Protein AF-A0A2V5TBJ3-F1 (afdb_monomer)

Solvent-accessible surface area (backbone atoms only — not comparable to full-atom values): 6016 Å² total; per-residue (Å²): 120,90,56,42,29,73,66,48,46,50,34,53,51,53,40,54,52,44,21,66,72,71,74,46,78,60,63,70,84,54,42,82,90,72,77,34,85,76,81,64,83,74,40,78,76,45,76,42,75,40,88,97,36,97,44,33,31,41,39,33,33,35,48,98,51,83,45,61,38,37,38,31,46,41,84,45,1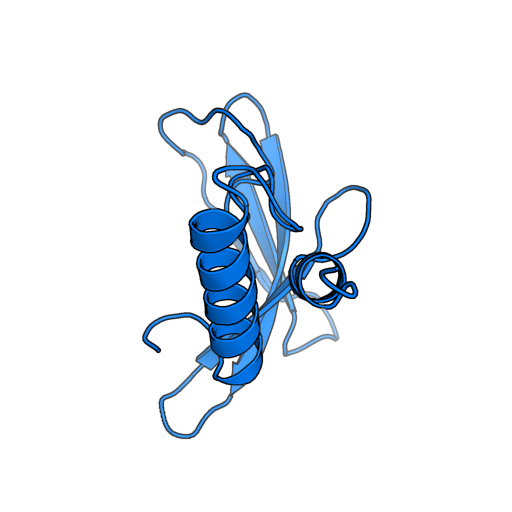02,88,45,71,17,40,55,35,37,38,51,85,66,81,68,29,54,50,57,41,49,64,53,88,80,132

Structure (mmCIF, N/CA/C/O backbone):
data_AF-A0A2V5TBJ3-F1
#
_entry.id   AF-A0A2V5TBJ3-F1
#
loop_
_atom_site.group_PDB
_atom_site.id
_atom_site.type_symbol
_atom_site.label_atom_id
_atom_site.label_alt_id
_atom_site.label_comp_id
_atom_site.label_asym_id
_atom_site.label_entity_id
_atom_site.label_seq_id
_atom_site.pdbx_PDB_ins_code
_atom_site.Cartn_x
_atom_site.Cartn_y
_atom_site.Cartn_z
_atom_site.occupancy
_atom_site.B_iso_or_equiv
_atom_site.auth_seq_id
_atom_site.auth_comp_id
_atom_site.auth_asym_id
_atom_site.auth_atom_id
_atom_site.pdbx_PDB_model_num
ATOM 1 N N . SER A 1 1 ? 7.008 2.535 13.658 1.00 75.69 1 SER A N 1
ATOM 2 C CA . SER A 1 1 ? 6.566 2.795 12.277 1.00 75.69 1 SER A CA 1
ATOM 3 C C . SER A 1 1 ? 5.593 3.966 12.249 1.00 75.69 1 SER A C 1
ATOM 5 O O . SER A 1 1 ? 4.718 4.043 13.116 1.00 75.69 1 SER A O 1
ATOM 7 N N . LYS A 1 2 ? 5.797 4.919 11.327 1.00 90.12 2 LYS A N 1
ATOM 8 C CA . LYS A 1 2 ? 5.034 6.180 11.264 1.00 90.12 2 LYS A CA 1
ATOM 9 C C . LYS A 1 2 ? 3.699 6.029 10.529 1.00 90.12 2 LYS A C 1
ATOM 11 O O . LYS A 1 2 ? 2.719 6.610 10.977 1.00 90.12 2 LYS A O 1
ATOM 16 N N . TYR A 1 3 ? 3.664 5.231 9.460 1.00 95.62 3 TYR A N 1
ATOM 17 C CA . TYR A 1 3 ? 2.499 5.126 8.571 1.00 95.62 3 TYR A CA 1
ATOM 18 C C . TYR A 1 3 ? 1.969 3.699 8.409 1.00 95.62 3 TYR A C 1
ATOM 20 O O . TYR A 1 3 ? 0.758 3.524 8.338 1.00 95.62 3 TYR A O 1
ATOM 28 N N . PHE A 1 4 ? 2.837 2.687 8.441 1.00 97.81 4 PHE A N 1
ATOM 29 C CA . PHE A 1 4 ? 2.449 1.278 8.334 1.00 97.81 4 PHE A CA 1
ATOM 30 C C . PHE A 1 4 ? 2.328 0.619 9.707 1.00 97.81 4 PHE A C 1
ATOM 32 O O . PHE A 1 4 ? 2.942 1.068 10.684 1.00 97.81 4 PHE A O 1
ATOM 39 N N . ASP A 1 5 ? 1.525 -0.435 9.804 1.00 97.88 5 ASP A N 1
ATOM 40 C CA . ASP A 1 5 ? 1.419 -1.208 11.036 1.00 97.88 5 ASP A CA 1
ATOM 41 C C . ASP A 1 5 ? 2.692 -2.038 11.276 1.00 97.88 5 ASP A C 1
ATOM 43 O O . ASP A 1 5 ? 3.626 -2.041 10.468 1.00 97.88 5 ASP A O 1
ATOM 47 N N . LYS A 1 6 ? 2.783 -2.694 12.436 1.00 97.06 6 LYS A N 1
ATOM 48 C CA . LYS A 1 6 ? 3.993 -3.445 12.796 1.00 97.06 6 LYS A CA 1
ATOM 49 C C . LYS A 1 6 ? 4.239 -4.639 11.874 1.00 97.06 6 LYS A C 1
ATOM 51 O O . LYS A 1 6 ? 5.396 -4.924 11.586 1.00 97.06 6 LYS A O 1
ATOM 56 N N . GLU A 1 7 ? 3.182 -5.317 11.448 1.00 97.25 7 GLU A N 1
ATOM 57 C CA . GLU A 1 7 ? 3.274 -6.539 10.654 1.00 97.25 7 GLU A CA 1
ATOM 58 C C . GLU A 1 7 ? 3.730 -6.218 9.232 1.00 97.25 7 GLU A C 1
ATOM 60 O O . GLU A 1 7 ? 4.745 -6.739 8.778 1.00 97.25 7 GLU A O 1
ATOM 65 N N . LEU A 1 8 ? 3.070 -5.265 8.575 1.00 98.06 8 LEU A N 1
ATOM 66 C CA . LEU A 1 8 ? 3.445 -4.808 7.245 1.00 98.06 8 LEU A CA 1
ATOM 67 C C . LEU A 1 8 ? 4.841 -4.167 7.241 1.00 98.06 8 LEU A C 1
ATOM 69 O O . LEU A 1 8 ? 5.622 -4.385 6.320 1.00 98.06 8 LEU A O 1
ATOM 73 N N . THR A 1 9 ? 5.213 -3.445 8.306 1.00 97.69 9 THR A N 1
ATOM 74 C CA . THR A 1 9 ? 6.591 -2.939 8.462 1.00 97.69 9 THR A CA 1
ATOM 75 C C . THR A 1 9 ? 7.612 -4.079 8.530 1.00 97.69 9 THR A C 1
ATOM 77 O O . THR A 1 9 ? 8.676 -3.971 7.928 1.00 97.69 9 THR A O 1
ATOM 80 N N . ALA A 1 10 ? 7.321 -5.162 9.256 1.00 97.75 10 ALA A N 1
ATOM 81 C CA . ALA A 1 10 ? 8.227 -6.307 9.344 1.00 97.75 10 ALA A CA 1
ATOM 82 C C . ALA A 1 10 ? 8.392 -7.006 7.986 1.00 97.75 10 ALA A C 1
ATOM 84 O O . ALA A 1 10 ? 9.502 -7.398 7.633 1.00 97.75 10 ALA A O 1
ATOM 85 N N . LEU A 1 11 ? 7.315 -7.094 7.203 1.00 98.06 11 LEU A N 1
ATOM 86 C CA . LEU A 1 11 ? 7.344 -7.631 5.845 1.00 98.06 11 LEU A CA 1
ATOM 87 C C . LEU A 1 11 ? 8.222 -6.789 4.902 1.00 98.06 11 LEU A C 1
ATOM 89 O O . LEU A 1 11 ? 9.066 -7.348 4.207 1.00 98.06 11 LEU A O 1
ATOM 93 N N . PHE A 1 12 ? 8.115 -5.455 4.947 1.00 97.50 12 PHE A N 1
ATOM 94 C CA . PHE A 1 12 ? 9.027 -4.567 4.211 1.00 97.50 12 PHE A CA 1
ATOM 95 C C . PHE A 1 12 ? 10.497 -4.775 4.592 1.00 97.50 12 PHE A C 1
ATOM 97 O O . PHE A 1 12 ? 11.368 -4.785 3.727 1.00 97.50 12 PHE A O 1
ATOM 104 N N . LEU A 1 13 ? 10.788 -4.924 5.888 1.00 97.12 13 LEU A N 1
ATOM 105 C CA . LEU A 1 13 ? 12.158 -5.145 6.356 1.00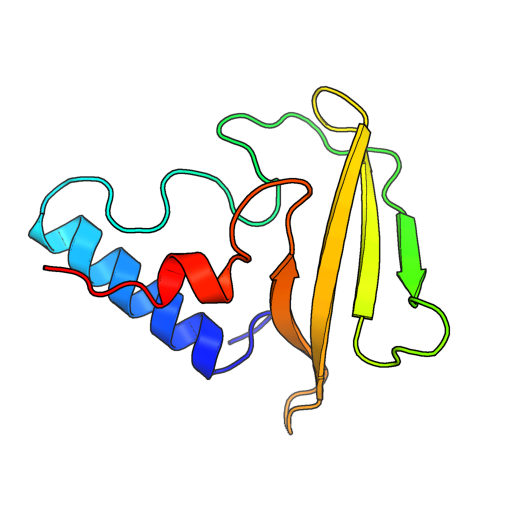 97.12 13 LEU A CA 1
ATOM 106 C C . LEU A 1 13 ? 12.710 -6.487 5.865 1.00 97.12 13 LEU A C 1
ATOM 108 O O . LEU A 1 13 ? 13.849 -6.530 5.411 1.00 97.12 13 LEU A O 1
ATOM 112 N N . LYS A 1 14 ? 11.893 -7.546 5.895 1.00 97.31 14 LYS A N 1
ATOM 113 C CA . LYS A 1 14 ? 12.257 -8.869 5.376 1.00 97.31 14 LYS A CA 1
ATOM 114 C C . LYS A 1 14 ? 12.574 -8.822 3.876 1.00 97.31 14 LYS A C 1
ATOM 116 O O . LYS A 1 14 ? 13.578 -9.388 3.449 1.00 97.31 14 LYS A O 1
ATOM 121 N N . ASP A 1 15 ? 11.748 -8.136 3.087 1.00 97.69 15 ASP A N 1
ATOM 122 C CA . ASP A 1 15 ? 11.991 -7.960 1.651 1.00 97.69 15 ASP A CA 1
ATOM 123 C C . ASP A 1 15 ? 13.280 -7.164 1.389 1.0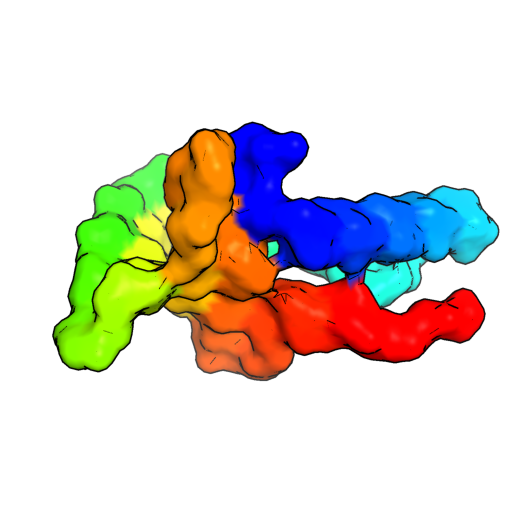0 97.69 15 ASP A C 1
ATOM 125 O O . ASP A 1 15 ? 14.140 -7.603 0.630 1.00 97.69 15 ASP A O 1
ATOM 129 N N . ALA A 1 16 ? 13.503 -6.065 2.115 1.00 96.31 16 ALA A N 1
ATOM 130 C CA . ALA A 1 16 ? 14.727 -5.270 1.997 1.00 96.31 16 ALA A CA 1
ATOM 131 C C . ALA A 1 16 ? 16.000 -6.037 2.413 1.00 96.31 16 ALA A C 1
ATOM 133 O O . ALA A 1 16 ? 17.075 -5.823 1.848 1.00 96.31 16 ALA A O 1
ATOM 134 N N . GLU A 1 17 ? 15.918 -6.917 3.414 1.00 97.06 17 GLU A N 1
ATOM 135 C CA . GLU A 1 17 ? 17.018 -7.811 3.798 1.00 97.06 17 GLU A CA 1
ATOM 136 C C . GLU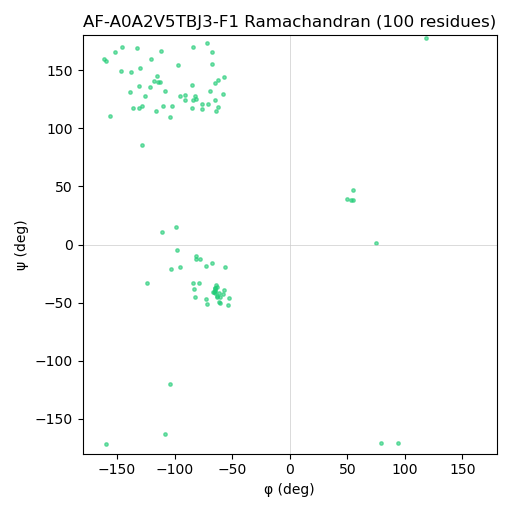 A 1 17 ? 17.338 -8.820 2.694 1.00 97.06 17 GLU A C 1
ATOM 138 O O . GLU A 1 17 ? 18.512 -9.042 2.391 1.00 97.06 17 GLU A O 1
ATOM 143 N N . CYS A 1 18 ? 16.309 -9.373 2.050 1.00 97.00 18 CYS A N 1
ATOM 144 C CA . CYS A 1 18 ? 16.471 -10.214 0.872 1.00 97.00 18 CYS A CA 1
ATOM 145 C C . CYS A 1 18 ? 17.151 -9.459 -0.271 1.00 97.00 18 CYS A C 1
ATOM 147 O O . CYS A 1 18 ? 18.172 -9.920 -0.774 1.00 97.00 18 CYS A O 1
ATOM 149 N N . GLN A 1 19 ? 16.666 -8.264 -0.619 1.00 96.06 19 GLN A N 1
ATOM 150 C CA . GLN A 1 19 ? 17.220 -7.473 -1.722 1.00 96.06 19 GLN A CA 1
ATOM 151 C C . GLN A 1 19 ? 18.718 -7.197 -1.526 1.00 96.06 19 GLN A C 1
ATOM 153 O O . GLN A 1 19 ? 19.510 -7.284 -2.464 1.00 96.06 19 GLN A O 1
ATOM 158 N N . LYS A 1 20 ? 19.137 -6.928 -0.280 1.00 95.94 20 LYS A N 1
ATOM 159 C CA . LYS A 1 20 ? 20.555 -6.759 0.076 1.00 95.94 20 LYS A CA 1
ATOM 160 C C . LY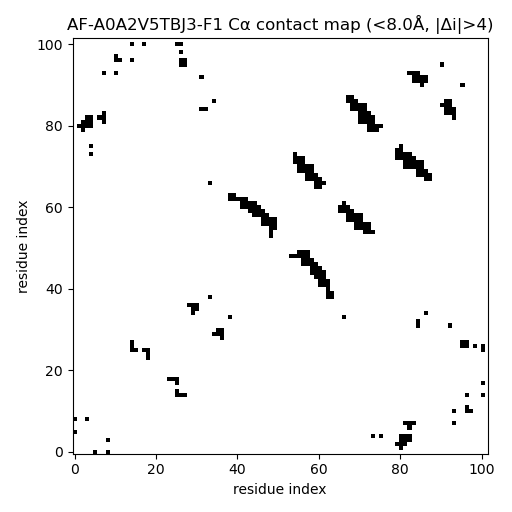S A 1 20 ? 21.375 -8.036 -0.101 1.00 95.94 20 LYS A C 1
ATOM 162 O O . LYS A 1 20 ? 22.531 -7.946 -0.509 1.00 95.94 20 LYS A O 1
ATOM 167 N N . ARG A 1 21 ? 20.815 -9.197 0.247 1.00 96.00 21 ARG A N 1
ATOM 168 C CA . ARG A 1 21 ? 21.492 -10.498 0.154 1.00 96.00 21 ARG A CA 1
ATOM 169 C C . ARG A 1 21 ? 21.626 -10.959 -1.295 1.00 96.00 21 ARG A C 1
ATOM 171 O O . ARG A 1 21 ? 22.718 -11.348 -1.697 1.00 96.00 21 ARG A O 1
ATOM 178 N N . GLU A 1 22 ? 20.542 -10.876 -2.059 1.00 94.81 22 GLU A N 1
ATOM 179 C CA . GLU A 1 22 ? 20.475 -11.333 -3.452 1.00 94.81 22 GLU A CA 1
ATOM 180 C C . GLU A 1 22 ? 21.056 -10.315 -4.446 1.00 94.81 22 GLU A C 1
ATOM 182 O O . GLU A 1 22 ? 21.283 -10.647 -5.605 1.00 94.81 22 GLU A O 1
ATOM 187 N N . GLN A 1 23 ? 21.303 -9.073 -4.006 1.00 93.12 23 GLN A N 1
ATOM 188 C CA . GLN A 1 23 ? 21.698 -7.948 -4.868 1.00 93.12 23 GLN A CA 1
ATOM 189 C C . GLN A 1 23 ? 20.720 -7.745 -6.038 1.00 93.12 23 GLN A C 1
ATOM 191 O O . GLN A 1 23 ? 21.114 -7.444 -7.165 1.00 93.12 23 GLN A O 1
ATOM 196 N N . GLY A 1 24 ? 19.430 -7.924 -5.760 1.00 91.69 24 GLY A N 1
ATOM 197 C CA . GLY A 1 24 ? 18.373 -7.930 -6.758 1.00 91.69 24 GLY A CA 1
ATOM 198 C C . GLY A 1 24 ? 17.008 -7.649 -6.150 1.00 91.69 24 GLY A C 1
ATOM 199 O O . GLY A 1 24 ? 16.887 -7.279 -4.984 1.00 91.69 24 GLY A O 1
ATOM 200 N N . VAL A 1 25 ? 15.980 -7.809 -6.973 1.00 92.69 25 VAL A N 1
ATOM 201 C CA . VAL A 1 25 ? 14.589 -7.618 -6.571 1.00 92.69 25 VAL A CA 1
ATOM 202 C C . VAL A 1 25 ? 14.055 -8.904 -5.944 1.00 92.69 25 VAL A C 1
ATOM 204 O O . VAL A 1 25 ? 14.319 -9.991 -6.456 1.00 92.69 25 VAL A O 1
ATOM 207 N N . CYS A 1 26 ? 13.317 -8.770 -4.841 1.00 95.62 26 CYS A N 1
ATOM 208 C CA . CYS A 1 26 ? 12.664 -9.889 -4.164 1.00 95.62 26 CYS A CA 1
ATOM 209 C C . CYS A 1 26 ? 11.161 -9.890 -4.469 1.00 95.62 26 CYS A C 1
ATOM 211 O O . CYS A 1 26 ? 10.788 -9.995 -5.634 1.00 95.62 26 CYS A O 1
ATOM 213 N N . ASN A 1 27 ? 10.291 -9.788 -3.465 1.00 96.81 27 ASN A N 1
ATOM 214 C CA . ASN A 1 27 ? 8.848 -9.866 -3.679 1.00 96.81 27 ASN A CA 1
ATOM 215 C C . ASN A 1 27 ? 8.260 -8.555 -4.204 1.00 96.81 27 ASN A C 1
ATOM 217 O O . ASN A 1 27 ? 7.270 -8.591 -4.929 1.00 96.81 27 ASN A O 1
ATOM 221 N N . LEU A 1 28 ? 8.822 -7.411 -3.806 1.00 96.31 28 LEU A N 1
ATOM 222 C CA . LEU A 1 28 ? 8.317 -6.102 -4.204 1.00 96.31 28 LEU A CA 1
ATOM 223 C C . LEU A 1 28 ? 9.213 -5.477 -5.275 1.00 96.31 28 LEU A C 1
ATOM 225 O O . LEU A 1 28 ? 10.336 -5.058 -4.990 1.00 96.31 28 LEU A O 1
ATOM 229 N N . ASP A 1 29 ? 8.693 -5.402 -6.498 1.00 95.25 29 ASP A N 1
ATOM 230 C CA . ASP A 1 29 ? 9.397 -4.904 -7.680 1.00 95.25 29 ASP A CA 1
ATOM 231 C C . ASP A 1 29 ? 8.863 -3.569 -8.216 1.00 95.25 29 ASP A C 1
ATOM 233 O O . ASP A 1 29 ? 9.283 -3.165 -9.291 1.00 95.25 29 ASP A O 1
ATOM 237 N N . PHE A 1 30 ? 7.985 -2.881 -7.478 1.00 95.81 30 PHE A N 1
ATOM 238 C CA . PHE A 1 30 ? 7.361 -1.597 -7.837 1.00 95.81 30 PHE A CA 1
ATOM 239 C C . PHE A 1 30 ? 7.140 -0.704 -6.600 1.00 95.81 30 PHE A C 1
ATOM 241 O O . PHE A 1 30 ? 7.279 -1.162 -5.462 1.00 95.81 30 PHE A O 1
ATOM 248 N N . ASP A 1 31 ? 6.765 0.570 -6.789 1.00 96.62 31 ASP A N 1
ATOM 249 C CA . ASP A 1 31 ? 6.367 1.439 -5.674 1.00 96.62 31 ASP A CA 1
ATOM 250 C C . ASP A 1 31 ? 4.944 1.090 -5.194 1.00 96.62 31 ASP A C 1
ATOM 252 O O . ASP A 1 31 ? 3.963 1.280 -5.924 1.00 96.62 31 ASP A O 1
ATOM 256 N N . PRO A 1 32 ? 4.787 0.638 -3.940 1.00 96.62 32 PRO A N 1
ATOM 257 C CA . PRO A 1 32 ? 3.529 0.089 -3.460 1.00 96.62 32 PRO A CA 1
ATOM 258 C C . PRO A 1 32 ? 2.474 1.147 -3.124 1.00 96.62 32 PRO A C 1
ATOM 260 O O . PRO A 1 32 ? 1.321 0.792 -2.876 1.00 96.62 32 PRO A O 1
ATOM 263 N N . ILE A 1 33 ? 2.846 2.428 -3.052 1.00 96.44 33 ILE A N 1
ATOM 264 C CA . ILE A 1 33 ? 1.914 3.542 -2.844 1.00 96.44 33 ILE A CA 1
ATOM 265 C C . ILE A 1 33 ? 1.309 3.977 -4.177 1.00 96.44 33 ILE A C 1
ATOM 267 O O . ILE A 1 33 ? 0.155 4.402 -4.210 1.00 96.44 33 ILE A O 1
ATOM 271 N N . TYR A 1 34 ? 2.079 3.869 -5.259 1.00 96.75 34 TYR A N 1
ATOM 272 C CA . TYR A 1 34 ? 1.649 4.260 -6.596 1.00 96.75 34 TYR A CA 1
ATOM 273 C C . TYR A 1 34 ? 1.086 3.119 -7.442 1.00 96.75 34 TYR A C 1
ATOM 275 O O . TYR A 1 34 ? 0.358 3.417 -8.391 1.00 96.75 34 TYR A O 1
ATOM 283 N N . ASP A 1 35 ? 1.385 1.861 -7.095 1.00 96.69 35 ASP A N 1
ATOM 284 C CA . ASP A 1 35 ? 1.107 0.694 -7.947 1.00 96.69 35 ASP A CA 1
ATOM 285 C C . ASP A 1 35 ? 1.746 0.874 -9.339 1.00 96.69 35 ASP A C 1
ATOM 287 O O . ASP A 1 35 ? 1.094 0.798 -10.388 1.00 96.69 35 ASP A O 1
ATOM 291 N N . ALA A 1 36 ? 3.021 1.289 -9.333 1.00 96.31 36 ALA A N 1
ATOM 292 C CA . ALA A 1 36 ? 3.755 1.687 -10.530 1.00 96.31 36 ALA A CA 1
ATOM 293 C C . ALA A 1 36 ? 5.281 1.642 -10.341 1.00 96.31 36 ALA A C 1
ATOM 295 O O . ALA A 1 36 ? 5.782 1.760 -9.224 1.00 96.31 36 ALA A O 1
ATOM 296 N N . GLN A 1 37 ? 6.005 1.533 -11.461 1.00 95.50 37 GLN A N 1
ATOM 297 C CA . GLN A 1 37 ? 7.467 1.677 -11.517 1.00 95.50 37 GLN A CA 1
ATOM 298 C C . GLN A 1 37 ? 7.906 3.143 -11.579 1.00 95.50 37 GLN A C 1
ATOM 300 O O . GLN A 1 37 ? 8.792 3.569 -10.846 1.00 95.50 37 GLN A O 1
ATOM 305 N N . ASP A 1 38 ? 7.238 3.918 -12.433 1.00 95.69 38 ASP A N 1
ATOM 306 C CA . ASP A 1 38 ? 7.499 5.337 -12.642 1.00 95.69 38 ASP A CA 1
ATOM 307 C C . ASP A 1 38 ? 6.290 6.160 -12.204 1.00 95.69 38 ASP A C 1
ATOM 309 O O . ASP A 1 38 ? 5.137 5.754 -12.380 1.00 95.69 38 ASP A O 1
ATOM 313 N N . PHE A 1 39 ? 6.551 7.344 -11.653 1.00 96.06 39 PHE A N 1
ATOM 314 C CA . PHE A 1 39 ? 5.512 8.269 -11.224 1.00 96.06 39 PHE A CA 1
ATOM 315 C C . PHE A 1 39 ? 5.935 9.725 -11.418 1.00 96.06 39 PHE A C 1
ATOM 317 O O . PHE A 1 39 ? 7.103 10.093 -11.303 1.00 96.06 39 PHE A O 1
ATOM 324 N N . GLU A 1 40 ? 4.949 10.579 -11.678 1.00 95.88 40 GLU A N 1
ATOM 325 C CA . GLU A 1 40 ? 5.130 12.024 -11.824 1.00 95.88 40 GLU A CA 1
ATOM 326 C C . GLU A 1 40 ? 4.552 12.794 -10.625 1.00 95.88 40 GLU A C 1
ATOM 328 O O . GLU A 1 40 ? 4.282 12.243 -9.556 1.00 95.88 40 GLU A O 1
ATOM 333 N N . LYS A 1 41 ? 4.342 14.104 -10.783 1.00 97.06 41 LYS A N 1
ATOM 334 C CA . LYS A 1 41 ? 3.645 14.912 -9.787 1.00 97.06 41 LYS A CA 1
ATOM 335 C C . LYS A 1 41 ? 2.194 14.447 -9.644 1.00 97.06 41 LYS A C 1
ATOM 337 O O . LYS A 1 41 ? 1.365 14.653 -10.527 1.00 97.06 41 LYS A O 1
ATOM 342 N N . THR A 1 42 ? 1.873 13.930 -8.467 1.00 97.56 42 THR A N 1
ATOM 343 C CA . THR A 1 42 ? 0.512 13.527 -8.107 1.00 97.56 42 THR A CA 1
ATOM 344 C C . THR A 1 42 ? -0.414 14.729 -7.948 1.00 97.56 42 THR A C 1
ATOM 346 O O . THR A 1 42 ? -0.093 15.700 -7.258 1.00 97.56 42 THR A O 1
ATOM 349 N N . THR A 1 43 ? -1.591 14.656 -8.567 1.00 98.38 43 THR A N 1
ATOM 350 C CA . THR A 1 43 ? -2.654 15.669 -8.462 1.00 98.38 43 THR A CA 1
ATOM 351 C C . THR A 1 43 ? -4.011 15.013 -8.198 1.00 98.38 43 THR A C 1
ATOM 353 O O . THR A 1 43 ? -4.141 13.792 -8.267 1.00 98.38 43 THR A O 1
ATOM 356 N N . ASN A 1 44 ? -5.030 15.814 -7.867 1.00 98.06 44 ASN A N 1
ATOM 357 C CA . ASN A 1 44 ? -6.416 15.356 -7.688 1.00 98.06 44 ASN A CA 1
ATOM 358 C C . ASN A 1 44 ? -6.586 14.209 -6.670 1.00 98.06 44 ASN A C 1
ATOM 360 O O . ASN A 1 44 ? -7.384 13.301 -6.894 1.00 98.06 44 ASN A O 1
ATOM 364 N N . LEU A 1 45 ? -5.830 14.235 -5.564 1.00 98.38 45 LEU A N 1
ATOM 365 C CA . LEU A 1 45 ? -5.949 13.239 -4.499 1.00 98.38 45 LEU A CA 1
ATOM 366 C C . LEU A 1 45 ? -7.321 13.332 -3.821 1.00 98.38 45 LEU A C 1
ATOM 368 O O . LEU A 1 45 ? -7.699 14.376 -3.289 1.00 98.38 45 LEU A O 1
ATOM 372 N N . GLN A 1 46 ? -8.030 12.212 -3.795 1.00 98.56 46 GLN A N 1
ATOM 373 C CA . GLN A 1 46 ? -9.302 12.027 -3.116 1.00 98.56 46 GLN A CA 1
ATOM 374 C C . GLN A 1 46 ? -9.243 10.759 -2.271 1.00 98.56 46 GLN A C 1
ATOM 376 O O . GLN A 1 46 ? -8.765 9.717 -2.718 1.00 98.56 46 GLN A O 1
ATOM 381 N N . ILE A 1 47 ? -9.752 10.849 -1.046 1.00 98.25 47 ILE A N 1
ATOM 382 C CA . ILE A 1 47 ? -9.828 9.731 -0.107 1.00 98.25 47 ILE A CA 1
ATOM 383 C C . ILE A 1 47 ? -11.283 9.608 0.330 1.00 98.25 47 ILE A C 1
ATOM 385 O O . ILE A 1 47 ? -11.902 10.591 0.736 1.00 98.25 47 ILE A O 1
ATOM 389 N N . THR A 1 48 ? -11.854 8.413 0.224 1.00 98.12 48 THR A N 1
ATOM 390 C CA . THR A 1 48 ? -13.259 8.162 0.564 1.00 98.12 48 THR A CA 1
ATOM 391 C C . THR A 1 48 ? -13.384 6.841 1.306 1.00 98.12 48 THR A C 1
ATOM 393 O O . THR A 1 48 ? -12.851 5.829 0.856 1.00 98.12 48 THR A O 1
ATOM 396 N N . ALA A 1 49 ? -14.101 6.836 2.430 1.00 97.69 49 ALA A N 1
ATOM 397 C CA . ALA A 1 49 ? -14.410 5.604 3.148 1.00 97.69 49 ALA A CA 1
ATOM 398 C C . ALA A 1 49 ? -15.257 4.666 2.273 1.00 97.69 49 ALA A C 1
ATOM 400 O O . ALA A 1 49 ? -16.150 5.112 1.546 1.00 97.69 49 ALA A O 1
ATOM 401 N N . VAL A 1 50 ? -14.993 3.365 2.343 1.00 97.62 50 VAL A N 1
ATOM 402 C CA . VAL A 1 50 ? -15.809 2.358 1.663 1.00 97.62 50 VAL A CA 1
ATOM 403 C C . VAL A 1 50 ? -17.048 2.076 2.515 1.00 97.62 50 VAL A C 1
ATOM 405 O O . VAL A 1 50 ? -16.952 1.747 3.696 1.00 97.62 50 VAL A O 1
ATOM 408 N N . ALA A 1 51 ? -18.236 2.217 1.923 1.00 96.25 51 ALA A N 1
ATOM 409 C CA . ALA A 1 51 ? -19.495 2.031 2.640 1.00 96.25 51 ALA A CA 1
ATOM 410 C C . ALA A 1 51 ? -19.582 0.627 3.266 1.00 96.25 51 ALA A C 1
ATOM 412 O O . ALA A 1 51 ? -19.340 -0.379 2.599 1.00 96.25 51 ALA A O 1
ATOM 413 N N . GLY A 1 52 ? -19.917 0.573 4.557 1.00 96.81 52 GLY A N 1
ATOM 414 C CA . GLY A 1 52 ? -20.009 -0.676 5.319 1.00 96.81 52 GLY A CA 1
ATOM 415 C C . GLY A 1 52 ? -18.667 -1.317 5.701 1.00 96.81 52 GLY A C 1
ATOM 416 O O . GLY A 1 52 ? -18.680 -2.361 6.344 1.00 96.81 52 GLY A O 1
ATOM 417 N N . GLN A 1 53 ? -17.527 -0.713 5.347 1.00 97.06 53 GLN A N 1
ATOM 418 C CA . GLN A 1 53 ? -16.185 -1.239 5.625 1.00 97.06 53 GLN A CA 1
ATOM 419 C C . GLN A 1 53 ? -15.340 -0.153 6.317 1.00 97.06 53 GLN A C 1
ATOM 421 O O . GLN A 1 53 ? -14.658 0.622 5.647 1.00 97.06 53 GLN A O 1
ATOM 426 N N . PRO A 1 54 ? -15.427 -0.036 7.658 1.00 94.19 54 PRO A N 1
ATOM 427 C CA . PRO A 1 54 ? -14.911 1.114 8.411 1.00 94.19 54 PRO A CA 1
ATOM 428 C C . PRO A 1 54 ? -13.381 1.240 8.405 1.00 94.19 54 PRO A C 1
ATOM 430 O O . PRO A 1 54 ? -12.848 2.291 8.751 1.00 94.19 54 PRO A O 1
ATOM 433 N N . ASP A 1 55 ? -12.680 0.175 8.033 1.00 97.56 55 ASP A N 1
ATOM 434 C CA . ASP A 1 55 ? -11.230 0.100 7.921 1.00 97.56 55 ASP A CA 1
ATOM 435 C C . ASP A 1 55 ? -10.722 0.289 6.484 1.00 97.56 55 ASP A C 1
ATOM 437 O O . ASP A 1 55 ? -9.510 0.360 6.285 1.00 97.56 55 ASP A O 1
ATOM 441 N N . LEU A 1 56 ? -11.607 0.400 5.486 1.00 98.31 56 LEU A N 1
ATOM 442 C CA . LEU A 1 56 ? -11.223 0.526 4.080 1.00 98.31 56 LEU A CA 1
ATOM 443 C C . LEU A 1 56 ? -11.468 1.926 3.524 1.00 98.31 56 LEU A C 1
ATOM 445 O O . LEU A 1 56 ? -12.556 2.497 3.623 1.00 98.31 56 LEU A O 1
ATOM 449 N N . PHE A 1 57 ? -10.450 2.445 2.845 1.00 98.56 57 PHE A N 1
ATOM 450 C CA . PHE A 1 57 ? -10.459 3.763 2.232 1.00 98.56 57 PHE A CA 1
ATOM 451 C C . PHE A 1 57 ? -10.045 3.651 0.771 1.00 98.56 57 PHE A C 1
ATOM 453 O O . PHE A 1 57 ? -8.933 3.238 0.449 1.00 98.56 57 PHE A O 1
ATOM 460 N N . LYS A 1 58 ? -10.942 4.051 -0.129 1.00 98.50 58 LYS A N 1
ATOM 461 C CA . LYS A 1 58 ? -10.636 4.201 -1.547 1.00 98.50 58 LYS A CA 1
ATOM 462 C C . LYS A 1 58 ? -9.831 5.482 -1.736 1.00 98.50 58 LYS A C 1
ATOM 464 O O . LYS A 1 58 ? -10.314 6.569 -1.414 1.00 98.50 58 LYS A O 1
ATOM 469 N N . VAL A 1 59 ? -8.625 5.350 -2.270 1.00 98.50 59 VAL A N 1
ATOM 470 C CA . VAL A 1 59 ? -7.711 6.451 -2.571 1.00 98.50 59 VAL A CA 1
ATOM 471 C C . VAL A 1 59 ? -7.620 6.576 -4.081 1.00 98.50 59 VAL A C 1
ATOM 473 O O . VAL A 1 59 ? -7.254 5.627 -4.765 1.00 98.50 59 VAL A O 1
ATOM 476 N N . THR A 1 60 ? -8.014 7.727 -4.616 1.00 98.38 60 THR A N 1
ATOM 477 C CA . THR A 1 60 ? -7.970 8.022 -6.052 1.00 98.38 60 THR A CA 1
ATOM 478 C C . THR A 1 60 ? -7.101 9.241 -6.294 1.00 98.38 60 THR A C 1
ATOM 480 O O . THR A 1 60 ? -7.202 10.223 -5.564 1.00 98.38 60 THR A O 1
ATOM 483 N N . PHE A 1 61 ? -6.234 9.187 -7.296 1.00 98.31 61 PHE A N 1
ATOM 484 C CA . PHE A 1 61 ? -5.343 10.288 -7.651 1.00 98.31 61 PHE A CA 1
ATOM 485 C C . PHE A 1 61 ? -4.993 10.251 -9.140 1.00 98.31 61 PHE A C 1
ATOM 487 O O . PHE A 1 61 ? -5.233 9.263 -9.831 1.00 98.31 61 PHE A O 1
ATOM 494 N N . THR A 1 62 ? -4.444 11.349 -9.653 1.00 98.38 62 THR A N 1
ATOM 495 C CA . THR A 1 62 ? -3.902 11.430 -11.013 1.00 98.38 62 THR A CA 1
ATOM 496 C C . THR A 1 62 ? -2.380 11.344 -10.964 1.00 98.38 62 THR A C 1
ATOM 498 O O . THR A 1 62 ? -1.738 12.202 -10.354 1.00 98.38 62 THR A O 1
ATOM 501 N N . ASN A 1 63 ? -1.823 10.318 -11.605 1.00 97.62 63 ASN A N 1
ATOM 502 C CA . ASN A 1 63 ? -0.398 10.113 -11.848 1.00 97.62 63 ASN A CA 1
ATOM 503 C C . ASN A 1 63 ? -0.247 9.193 -13.071 1.00 97.62 63 ASN A C 1
ATOM 505 O O . ASN A 1 63 ? -0.648 8.029 -13.006 1.00 97.62 63 ASN A O 1
ATOM 509 N N . LEU A 1 64 ? 0.239 9.735 -14.196 1.00 96.12 64 LEU A N 1
ATOM 510 C CA . LEU A 1 64 ? 0.290 9.022 -15.485 1.00 96.12 64 LEU A CA 1
ATOM 511 C C . LEU A 1 64 ? -1.060 8.363 -15.861 1.00 96.12 64 LEU A C 1
ATOM 513 O O . LEU A 1 64 ? -1.115 7.238 -16.349 1.00 96.12 64 LEU A O 1
ATOM 517 N N . GLY A 1 65 ? -2.165 9.064 -15.578 1.00 95.62 65 GLY A N 1
ATOM 518 C CA . GLY A 1 65 ? -3.535 8.541 -15.647 1.00 95.62 65 GLY A CA 1
ATOM 519 C C . GLY A 1 65 ? -4.244 8.565 -14.290 1.00 95.62 65 GLY A C 1
ATOM 520 O O . GLY A 1 65 ? -3.680 8.993 -13.283 1.00 95.62 65 GLY A O 1
ATOM 521 N N . THR A 1 66 ? -5.510 8.147 -14.254 1.00 96.88 66 THR A N 1
ATOM 522 C CA . THR A 1 66 ? -6.256 8.003 -12.995 1.00 96.88 66 THR A CA 1
ATOM 523 C C . THR A 1 66 ? -5.916 6.669 -12.343 1.00 96.88 66 THR A C 1
ATOM 525 O O . THR A 1 66 ? -6.043 5.619 -12.966 1.00 96.88 66 THR A O 1
ATOM 528 N N . ARG A 1 67 ? -5.520 6.717 -11.072 1.00 96.56 67 ARG A N 1
ATOM 529 C CA . ARG A 1 67 ? -5.219 5.554 -10.238 1.00 96.56 67 ARG A CA 1
ATOM 530 C C . ARG A 1 67 ? -6.222 5.474 -9.102 1.00 96.56 67 ARG A C 1
ATOM 532 O O . ARG A 1 67 ? -6.562 6.498 -8.510 1.00 96.56 67 ARG A O 1
ATOM 539 N N . THR A 1 68 ? -6.665 4.263 -8.782 1.00 98.00 68 THR A N 1
ATOM 540 C CA . THR A 1 68 ? -7.555 3.991 -7.653 1.00 98.00 68 THR A CA 1
ATOM 541 C C . THR A 1 68 ? -7.067 2.756 -6.915 1.00 98.00 68 THR A C 1
ATOM 543 O O . THR A 1 68 ? -7.081 1.667 -7.475 1.00 98.00 68 THR A O 1
ATOM 546 N N . LEU A 1 69 ? -6.688 2.932 -5.653 1.00 98.31 69 LEU A N 1
ATOM 547 C CA . LEU A 1 69 ? -6.245 1.868 -4.752 1.00 98.31 69 LEU A CA 1
ATOM 548 C C . LEU A 1 69 ? -7.166 1.819 -3.527 1.00 98.31 69 LEU A C 1
ATOM 550 O O . LEU A 1 69 ? -7.835 2.808 -3.203 1.00 98.31 69 LEU A O 1
ATOM 554 N N . VAL A 1 70 ? -7.193 0.696 -2.811 1.00 98.69 70 VAL A N 1
ATOM 555 C CA . VAL A 1 70 ? -7.936 0.578 -1.546 1.00 98.69 70 VAL A CA 1
ATOM 556 C C . VAL A 1 70 ? -6.968 0.329 -0.399 1.00 98.69 70 VAL A C 1
ATOM 558 O O . VAL A 1 70 ? -6.336 -0.717 -0.317 1.00 98.69 70 VAL A O 1
ATOM 561 N N . TYR A 1 71 ? -6.881 1.289 0.514 1.00 98.75 71 TYR A N 1
ATOM 562 C CA . TYR A 1 71 ? -6.035 1.213 1.697 1.00 98.75 71 TYR A CA 1
ATOM 563 C C . TYR A 1 71 ? -6.833 0.619 2.849 1.00 98.75 71 TYR A C 1
ATOM 565 O O . TYR A 1 71 ? -7.916 1.114 3.175 1.00 98.75 71 TYR A O 1
ATOM 573 N N . LYS A 1 72 ? -6.277 -0.412 3.485 1.00 98.69 72 LYS A N 1
ATOM 574 C CA . LYS A 1 72 ? -6.785 -0.963 4.738 1.00 98.69 72 LYS A CA 1
ATOM 575 C C . LYS A 1 72 ? -6.033 -0.344 5.903 1.00 98.69 72 LYS A C 1
ATOM 577 O O . LYS A 1 72 ? -4.800 -0.331 5.926 1.00 98.69 72 LYS A O 1
ATOM 582 N N . LEU A 1 73 ? -6.773 0.190 6.864 1.00 98.38 73 LEU A N 1
ATOM 583 C CA . LEU A 1 73 ? -6.236 0.852 8.041 1.00 98.38 73 LEU A CA 1
ATOM 584 C C . LEU A 1 73 ? -6.559 0.033 9.290 1.00 98.38 73 LEU A C 1
ATOM 586 O O . LEU A 1 73 ? -7.664 -0.459 9.467 1.00 98.38 73 LEU A O 1
ATOM 590 N N . THR A 1 74 ? -5.608 -0.067 10.208 1.00 97.81 74 THR A N 1
ATOM 591 C CA . THR A 1 74 ? -5.812 -0.662 11.529 1.00 97.81 74 THR A CA 1
ATOM 592 C C . THR A 1 74 ? -5.571 0.371 12.618 1.00 97.81 74 THR A C 1
ATOM 594 O O . THR A 1 74 ? -4.671 1.213 12.511 1.00 97.81 74 THR A O 1
ATOM 597 N N . ASN A 1 75 ? -6.392 0.337 13.667 1.00 96.19 75 ASN A N 1
ATOM 598 C CA . ASN A 1 75 ? -6.226 1.219 14.811 1.00 96.19 75 ASN A CA 1
ATOM 599 C C . ASN A 1 75 ? -5.220 0.597 15.784 1.00 96.19 75 ASN A C 1
ATOM 601 O O . ASN A 1 75 ? -5.442 -0.485 16.324 1.00 96.19 75 ASN A O 1
ATOM 605 N N . THR A 1 76 ? -4.102 1.281 16.002 1.00 94.75 76 THR A N 1
ATOM 606 C CA . THR A 1 76 ? -3.043 0.841 16.915 1.00 94.75 76 THR A CA 1
ATOM 607 C C . THR A 1 76 ? -2.975 1.771 18.130 1.00 94.75 76 THR A C 1
ATOM 609 O O . THR A 1 76 ? -3.473 2.895 18.062 1.00 94.75 76 THR A O 1
ATOM 612 N N . PRO A 1 77 ? -2.273 1.401 19.219 1.00 93.94 77 PRO A N 1
ATOM 613 C CA . PRO A 1 77 ? -2.026 2.324 20.333 1.00 93.94 77 PRO A CA 1
ATOM 614 C C . PRO A 1 77 ? -1.331 3.636 19.927 1.00 93.94 77 PRO A C 1
ATOM 616 O O . PRO A 1 77 ? -1.378 4.616 20.659 1.00 93.94 77 PRO A O 1
ATOM 619 N N . SER A 1 78 ? -0.678 3.671 18.760 1.00 91.00 78 SER A N 1
ATOM 620 C CA . SER A 1 78 ? -0.032 4.864 18.199 1.00 91.00 78 SER A CA 1
ATOM 621 C C . SER A 1 78 ? -0.888 5.572 17.135 1.00 91.00 78 SER A C 1
ATOM 623 O O . SER A 1 78 ? -0.367 6.389 16.368 1.00 91.00 78 SER A O 1
ATOM 625 N N . GLY A 1 79 ? -2.180 5.243 17.057 1.00 94.88 79 GLY A N 1
ATOM 626 C CA . GLY A 1 79 ? -3.143 5.735 16.073 1.00 94.88 79 GLY A CA 1
ATOM 627 C C . GLY A 1 79 ? -3.289 4.824 14.853 1.00 94.88 79 GLY A C 1
ATOM 628 O O . GLY A 1 79 ? -2.749 3.717 14.804 1.00 94.88 79 GLY A O 1
ATOM 629 N N . TRP A 1 80 ? -4.010 5.313 13.846 1.00 96.44 80 TRP A N 1
ATOM 630 C CA . TRP A 1 80 ? -4.265 4.584 12.604 1.00 96.44 80 TRP A CA 1
ATOM 631 C C . TRP A 1 80 ? -2.990 4.324 11.802 1.00 96.44 80 TRP A C 1
ATOM 633 O O . TRP A 1 80 ? -2.112 5.187 11.703 1.00 96.44 80 TRP A O 1
ATOM 643 N N . ARG A 1 81 ? -2.881 3.123 11.237 1.00 98.12 81 ARG A N 1
ATOM 644 C CA . ARG A 1 81 ? -1.769 2.684 10.389 1.00 98.12 81 ARG A CA 1
ATOM 645 C C . ARG A 1 81 ? -2.286 1.897 9.196 1.00 98.12 81 ARG A C 1
ATOM 647 O O . ARG A 1 81 ? -3.288 1.208 9.324 1.00 98.12 81 ARG A O 1
ATOM 654 N N . ILE A 1 82 ? -1.587 1.973 8.070 1.00 98.62 82 ILE A N 1
ATOM 655 C CA . ILE A 1 82 ? -1.855 1.151 6.888 1.00 98.62 82 ILE A CA 1
ATOM 656 C C . ILE A 1 82 ? -1.426 -0.282 7.208 1.00 98.62 82 ILE A C 1
ATOM 658 O O . ILE A 1 82 ? -0.264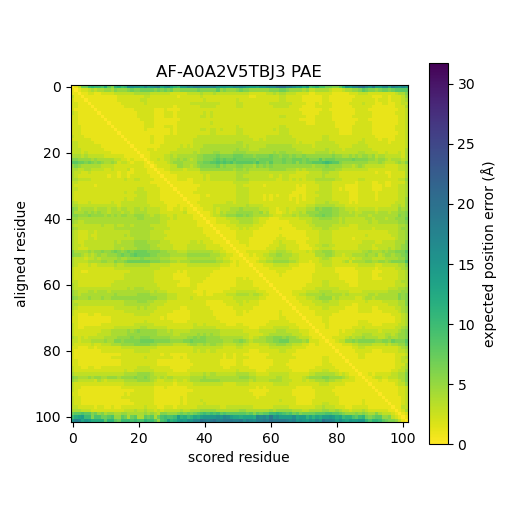 -0.513 7.553 1.00 98.62 82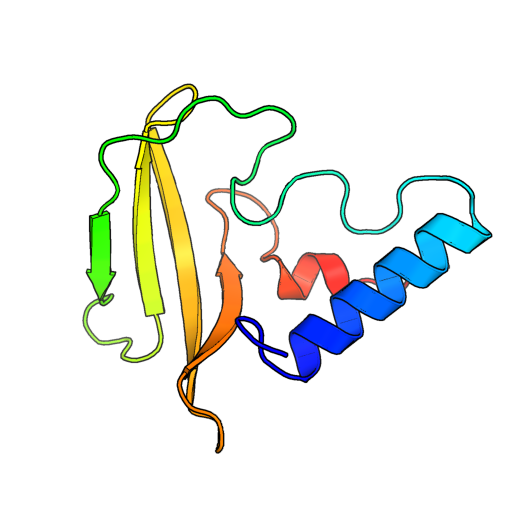 ILE A O 1
ATOM 662 N N . SER A 1 83 ? -2.362 -1.219 7.122 1.00 98.56 83 SER A N 1
ATOM 663 C CA . SER A 1 83 ? -2.117 -2.654 7.294 1.00 98.56 83 SER A CA 1
ATOM 664 C C . SER A 1 83 ? -2.089 -3.404 5.967 1.00 98.56 83 SER A C 1
ATOM 666 O O . SER A 1 83 ? -1.513 -4.487 5.902 1.00 98.56 83 SER A O 1
ATOM 668 N N . ASP A 1 84 ? -2.683 -2.834 4.914 1.00 98.81 84 ASP A N 1
ATOM 669 C CA . ASP A 1 84 ? -2.633 -3.377 3.559 1.00 98.81 84 ASP A CA 1
ATOM 670 C C . ASP A 1 84 ? -2.980 -2.313 2.502 1.00 98.81 84 ASP A C 1
ATOM 672 O O . ASP A 1 84 ? -3.638 -1.312 2.809 1.00 98.81 84 ASP A O 1
ATOM 676 N N . ILE A 1 85 ? -2.572 -2.544 1.255 1.00 98.81 85 ILE A N 1
ATOM 677 C CA . ILE A 1 85 ? -2.988 -1.776 0.076 1.00 98.81 85 ILE A CA 1
ATOM 678 C C . ILE A 1 85 ? -3.423 -2.776 -0.987 1.00 98.81 85 ILE A C 1
ATOM 680 O O . ILE A 1 85 ? -2.624 -3.580 -1.457 1.00 98.81 85 ILE A O 1
ATOM 684 N N . LYS A 1 86 ? -4.695 -2.722 -1.371 1.00 98.56 86 LYS A N 1
ATOM 685 C CA . LYS A 1 86 ? -5.235 -3.507 -2.474 1.00 98.56 86 LYS A CA 1
ATOM 686 C C . LYS A 1 86 ? -5.139 -2.711 -3.773 1.00 98.56 86 LYS A C 1
ATOM 688 O O . LYS A 1 86 ? -5.665 -1.595 -3.862 1.00 98.56 86 LYS A O 1
ATOM 693 N N . TYR A 1 87 ? -4.492 -3.327 -4.753 1.00 97.88 87 TYR A N 1
ATOM 694 C CA . TYR A 1 87 ? -4.309 -2.808 -6.103 1.00 97.88 87 TYR A CA 1
ATOM 695 C C . TYR A 1 87 ? -5.515 -3.103 -6.996 1.00 97.88 87 TYR A C 1
ATOM 697 O O . TYR A 1 87 ? -6.443 -3.815 -6.597 1.00 97.88 87 TYR A O 1
ATOM 705 N N . ALA A 1 88 ? -5.532 -2.494 -8.183 1.00 93.12 88 ALA A N 1
ATOM 706 C CA . ALA A 1 88 ? -6.600 -2.726 -9.154 1.00 93.12 88 ALA A CA 1
ATOM 707 C C . ALA A 1 88 ? -6.584 -4.177 -9.655 1.00 93.12 88 ALA A C 1
ATOM 709 O O . ALA A 1 88 ? -7.638 -4.798 -9.766 1.00 93.12 88 ALA A O 1
ATOM 710 N N . GLU A 1 89 ? -5.384 -4.712 -9.877 1.00 91.69 89 GLU A N 1
ATOM 711 C CA . GLU A 1 89 ? -5.133 -6.068 -10.351 1.00 91.69 89 GLU A CA 1
ATOM 712 C C . GLU A 1 89 ? -4.093 -6.754 -9.458 1.00 91.69 89 GLU A C 1
ATOM 714 O O . GLU A 1 89 ? -3.222 -6.098 -8.889 1.00 91.69 89 GLU A O 1
ATOM 719 N N . GLY A 1 90 ? -4.158 -8.083 -9.367 1.00 94.44 90 GLY A N 1
ATOM 720 C CA . GLY A 1 90 ? -3.166 -8.876 -8.639 1.00 94.44 90 GLY A CA 1
ATOM 721 C C . GLY A 1 90 ? -3.331 -8.907 -7.108 1.00 94.44 90 GLY A C 1
ATOM 722 O O . GLY A 1 90 ? -4.379 -8.516 -6.581 1.00 94.44 90 GLY A O 1
ATOM 723 N N . PRO A 1 91 ? -2.326 -9.459 -6.398 1.00 97.19 91 PRO A N 1
ATOM 724 C CA . PRO A 1 91 ? -2.317 -9.550 -4.937 1.00 97.19 91 PRO A CA 1
ATOM 725 C C . PRO A 1 91 ? -2.208 -8.172 -4.278 1.00 97.19 91 PRO A C 1
ATOM 727 O O . PRO A 1 91 ? -1.672 -7.232 -4.859 1.00 97.19 91 PRO A O 1
ATOM 730 N N . SER A 1 92 ? -2.682 -8.047 -3.040 1.00 98.50 92 SER A N 1
ATOM 731 C CA . SER A 1 92 ? -2.436 -6.856 -2.225 1.00 98.50 92 SER A CA 1
ATOM 732 C C . SER A 1 92 ? -0.961 -6.720 -1.836 1.00 98.50 92 SER A C 1
ATOM 734 O O . SER A 1 92 ? -0.187 -7.673 -1.907 1.00 98.50 92 SER A O 1
ATOM 736 N N . LEU A 1 93 ? -0.559 -5.544 -1.354 1.00 98.69 93 LEU A N 1
ATOM 737 C CA . LEU A 1 93 ? 0.790 -5.306 -0.840 1.00 98.69 93 LEU A CA 1
ATOM 738 C C . LEU A 1 93 ? 1.198 -6.334 0.220 1.00 98.69 93 LEU A C 1
ATOM 740 O O . LEU A 1 93 ? 2.314 -6.861 0.197 1.00 98.69 93 LEU A O 1
ATOM 744 N N . LYS A 1 94 ? 0.304 -6.601 1.176 1.00 98.50 94 LYS A N 1
ATOM 745 C CA . LYS A 1 94 ? 0.582 -7.552 2.246 1.00 98.50 94 LYS A CA 1
ATOM 746 C C . LYS A 1 94 ? 0.701 -8.967 1.692 1.00 98.50 94 LYS A C 1
ATOM 748 O O . LYS A 1 94 ? 1.594 -9.688 2.128 1.00 98.50 94 LYS A O 1
ATOM 753 N N . GLU A 1 95 ? -0.153 -9.356 0.748 1.00 98.38 95 GLU A N 1
ATOM 754 C CA . GLU A 1 95 ? -0.081 -10.660 0.077 1.00 98.38 95 GLU A CA 1
ATOM 755 C C . GLU A 1 95 ? 1.246 -10.814 -0.682 1.00 98.38 95 GLU A C 1
ATOM 757 O O . GLU A 1 95 ? 1.972 -11.775 -0.428 1.00 98.38 95 GLU A O 1
ATOM 762 N N . THR A 1 96 ? 1.624 -9.822 -1.494 1.00 97.88 96 THR A N 1
ATOM 763 C CA . THR A 1 96 ? 2.894 -9.776 -2.235 1.00 97.88 96 THR A CA 1
ATOM 764 C C . THR A 1 96 ? 4.096 -9.959 -1.317 1.00 97.88 96 THR A C 1
ATOM 766 O O . THR A 1 96 ? 4.924 -10.842 -1.536 1.00 97.88 96 THR A O 1
ATOM 769 N N . LEU A 1 97 ? 4.184 -9.178 -0.237 1.00 98.06 97 LEU A N 1
ATOM 770 C CA . LEU A 1 97 ? 5.320 -9.255 0.684 1.00 98.06 97 LEU A CA 1
ATOM 771 C C . LEU A 1 97 ? 5.315 -10.521 1.558 1.00 98.06 97 LEU A C 1
ATOM 773 O O . LEU A 1 97 ? 6.354 -10.879 2.117 1.00 98.06 97 LEU A O 1
ATOM 777 N N . SER A 1 98 ? 4.172 -11.199 1.690 1.00 97.69 98 SER A N 1
ATOM 778 C CA . SER A 1 98 ? 4.040 -12.421 2.494 1.00 97.69 98 SER A CA 1
ATOM 779 C C . SER A 1 98 ? 4.506 -13.682 1.769 1.00 97.69 98 SER A C 1
ATOM 781 O O . SER A 1 98 ? 4.635 -14.723 2.416 1.00 97.69 98 SER A O 1
ATOM 783 N N . HIS A 1 99 ? 4.779 -13.616 0.463 1.00 94.69 99 HIS A N 1
ATOM 784 C CA . HIS A 1 99 ? 5.328 -14.749 -0.277 1.00 94.69 99 HIS A CA 1
ATOM 785 C C . HIS A 1 99 ? 6.651 -15.241 0.331 1.00 94.69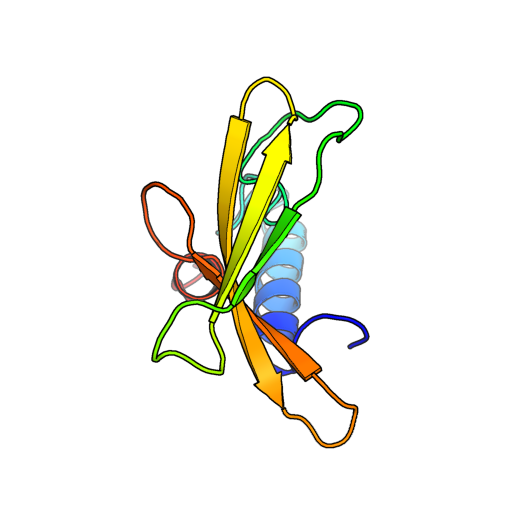 99 HIS A C 1
ATOM 787 O O . HIS A 1 99 ? 7.469 -14.464 0.838 1.00 94.69 99 HIS A O 1
ATOM 793 N N . GLU A 1 100 ? 6.859 -16.560 0.296 1.00 88.88 100 GLU A N 1
ATOM 794 C CA . GLU A 1 100 ? 8.104 -17.160 0.767 1.00 88.88 100 GLU A CA 1
ATOM 795 C C . GLU A 1 100 ? 9.282 -16.664 -0.073 1.00 88.88 100 GLU A C 1
ATOM 797 O O . GLU A 1 100 ? 9.363 -16.892 -1.278 1.00 88.88 100 GLU A O 1
ATOM 802 N N . ILE A 1 101 ? 10.207 -15.988 0.604 1.00 84.12 101 ILE A N 1
ATOM 803 C CA . ILE A 1 101 ? 11.485 -15.575 0.043 1.00 84.12 101 ILE A CA 1
ATOM 804 C C . ILE A 1 101 ? 12.438 -16.764 0.167 1.00 84.12 101 ILE A C 1
ATOM 806 O O . ILE A 1 101 ? 12.609 -17.284 1.274 1.00 84.12 101 ILE A O 1
ATOM 810 N N . LYS A 1 102 ? 13.019 -17.188 -0.958 1.00 64.75 102 LYS A N 1
ATOM 811 C CA . LYS A 1 102 ? 14.007 -18.274 -1.009 1.00 64.75 102 LYS A CA 1
ATOM 812 C C . LYS A 1 102 ? 15.350 -17.882 -0.390 1.00 64.75 102 LYS A C 1
ATOM 814 O O . LYS A 1 102 ? 15.634 -16.669 -0.254 1.00 64.75 102 LYS A O 1
#

Secondary structure (DSSP, 8-state):
--SB-HHHHHHHHHHHHHHHHHTS--S--SBTTTTBS-----EEEEEEEETTEEEEEEEEEESSSEEEEEEEEEEETTEEEEEEEE-SSS--HHHHHHSPP-

Sequence (102 aa):
SKYFDKELTALFLKDAECQKREQGVCNLDFDPIYDAQDFEKTTNLQITAVAGQPDLFKVTFTNLGTRTLVYKLTNTPSGWRISDIKYAEGPSLKETLSHEIK

Nearest PDB structures (foldseek):
  4hz9-assembly1_B  TM=7.435E-01  e=2.048E-01  Ralstonia pickettii 12D
  4hzb-assembly1_F  TM=6.979E-01  e=2.724E-01  Ralstonia pickettii 12D
  6d63-assembly4_H  TM=3.367E-01  e=8.051E-01  Pseudomonas sp. ADP
  3pu2-assembly4_D  TM=4.547E-01  e=9.903E+00  Cereibacter sphaeroides 2.4.1

Mean predicted aligned error: 2.8 Å

Radius of gyration: 14.4 Å; Cα contacts (8 Å, |Δi|>4): 161; chains: 1; bounding box: 42×34×36 Å

Foldseek 3Di:
DQAADPLLVVLVVVQVVLCVVVVHGWLDDDDQVQPHNDWDDKADWDWADDPPQRQWIWIWIDTVHIAIKIFGWDQDPVGIHTHWIGGPDDDISSRSSPDDTD

pLDDT: mean 96.09, std 4.4, range [64.75, 98.81]

=== Feature glossary ===
The record interleaves many kinds of information about one protein. Here is each kind framed as the question it answers.

Q: What does the local fold look like, residue by residue?
A: The Foldseek 3Di string encodes local tertiary geometry as a 20-letter alphabet — one character per residue — derived from the relative positions of nearby Cα atoms. Unlike the amino-acid sequence, 3Di is a direct function of the 3D structure, so two proteins with the same fold have similar 3Di strings even at low sequence identity.

Q: Which residues are in helices, strands, or loops?
A: The SS8 string is DSSP's per-residue secondary-structure call. α-helix (H) means an i→i+4 H-bond ladder; β-strand (E) means the residue participates in a β-sheet; 3₁₀ (G) and π (I) are tighter and wider helices; T/S are turns/bends; '-' is loop.

Q: How big and how compact is the whole molecule?
A: Radius of gyration (Rg) is the root-mean-square distance of Cα atoms from their centroid — a single number for overall size and compactness. A globular domain of N residues has Rg ≈ 2.2·N^0.38 Å; an extended or disordered chain has a much larger Rg. The Cα contact count is the number of residue pairs whose Cα atoms are within 8 Å and are more than four positions apart in sequence — a standard proxy for tertiary packing density. The bounding box is the smallest axis-aligned box enclosing all Cα atoms.

Q: Where is each backbone atom in 3D?
A: Structure coordinates are given as an mmCIF _atom_site loop: one row per atom with element, residue name, chain id, sequence number, and x/y/z position in Å. Only the four main-chain atoms per residue are included here; side chains are omitted to keep the record compact.

Q: What is the amino-acid chain?
A: Primary structure: the covalent order of the twenty standard amino acids along the backbone. Two proteins with the same sequence will (almost always) fold to the same structure; two with 30% identity often share a fold but not the details.

Q: What if only a Cα trace is available?
A: Three-state secondary structure (P-SEA) collapses the eight DSSP classes into helix (a), strand (b), and coil (c). P-SEA assigns these from Cα geometry alone — distances and angles — without requiring backbone oxygens, so it works on any Cα trace.

Q: What family and function is it annotated with?
A: Database cross-references. InterPro integrates a dozen domain/family signature databases into unified entries with residue-range hits. GO terms attach function/process/location labels with evidence codes. CATH codes position the fold in a four-level structural taxonomy. Organism is the NCBI-taxonomy species name.

Q: How confident is the AlphaFold model at each residue?
A: pLDDT is the predicted lDDT-Cα score: AlphaFold's confidence that the local environment of each residue (all inter-atomic distances within 15 Å) is correctly placed. It is a per-residue number between 0 and 100, with higher meaning more reliable.

Q: How mobile is each atom in the crystal?
A: B-factor (Debye–Waller factor) reflects atomic displacement in the crystal lattice. It is an experimental observable (units Å²), not a prediction; low values mean the atom is pinned down, high values mean it moves or is heterogeneous across the crystal.

Q: Which residues are buried vs exposed?
A: SASA measures how much of the protein is reachable by solvent. It is computed by rolling a water-sized probe over the atomic surface and summing the exposed area (Å²). Per-residue SASA distinguishes core (buried, low SASA) from surface (exposed, high SASA) residues; total SASA is a whole-molecule size measure.

Q: What do the diagnostic plots show?
A: Plot images: a contact map (which residues are close in 3D, as an N×N binary image), a Ramachandran scatter (backbone torsion angles, revealing secondary-structure composition at a glance), and — for AlphaFold structures — a PAE heatmap (pairwise prediction confidence).

Q: What known structures does this most resemble?
A: The Foldseek neighbor list gives the closest experimentally determined structures in the PDB, ranked by structural alignment. TM-score near 1 means near-identical fold; near 0.3 means only rough topology match. This is how one finds what a novel AlphaFold prediction most resembles in the solved-structure universe.

Q: Are the domains correctly placed relative to each other?
A: Predicted aligned error is AlphaFold's pairwise confidence. Unlike pLDDT (per-residue), PAE is per-residue-pair and captures whether two parts of the structure are correctly placed relative to each other. Units are ångströms of expected positional error.

Q: What do the rendered images 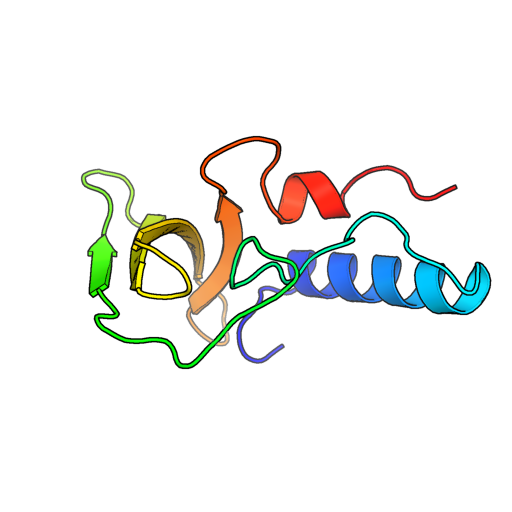show?
A: Structure images are PyMOL renders from six orthogonal camera directions. Cartoon representation draws helices as coils and strands as arrows; sticks shows the backbone as bonds; surface shows the solvent-excluded envelope. Rainbow coloring maps sequence position to hue (blue→red, N→C); chain coloring assigns a distinct color per polypeptide.

Q: What are the backbone torsion angles?
A: φ (phi) and ψ (psi) are the two rotatable backbone dihedrals per residue: φ is the C(i-1)–N–Cα–C torsion, ψ is the N–Cα–C–N(i+1) torsion, both in degrees on (−180°, 180°]. α-helical residues cluster near (−60°, −45°); β-strand residues near (−120°, +130°). A Ramachandran plot is simply a scatter of (φ, ψ) for every residue.